Protein AF-A0A1I8BDV3-F1 (afdb_monomer_lite)

Foldseek 3Di:
DDPPFDWDDDPNDTDTPVFWDQWADFDDDDPPDTDTHGDTGGDDDDDPVCVVVCCVVPVVVVDD

Secondary structure (DSSP, 8-state):
-------EEETTEEE-GGG-EEEEEEEEEETTEEEEEEEEEPPPPPPHHHHHHHHHH-GGGG--

pLDDT: mean 77.61, std 19.13, range [34.81, 96.12]

Structure (mmCIF, N/CA/C/O backbone):
data_AF-A0A1I8BDV3-F1
#
_entry.id   AF-A0A1I8BDV3-F1
#
loop_
_atom_site.group_PDB
_atom_site.id
_atom_site.type_symbol
_atom_site.label_atom_id
_atom_site.label_alt_id
_atom_site.label_comp_id
_atom_site.label_asym_id
_atom_site.label_entity_id
_atom_site.label_seq_id
_atom_site.pdbx_PDB_ins_code
_atom_site.Cartn_x
_atom_site.Cartn_y
_atom_site.Cartn_z
_atom_site.occupancy
_atom_site.B_iso_or_equiv
_atom_site.auth_seq_id
_atom_site.auth_comp_id
_atom_site.auth_asym_id
_atom_site.auth_atom_id
_atom_site.pdbx_PDB_model_num
ATOM 1 N N . MET A 1 1 ? -26.966 3.167 -20.016 1.00 38.19 1 MET A N 1
ATOM 2 C CA . MET A 1 1 ? -26.184 3.141 -18.762 1.00 38.19 1 MET A CA 1
ATOM 3 C C . MET A 1 1 ? -25.944 1.675 -18.435 1.00 38.19 1 MET A C 1
ATOM 5 O O . MET A 1 1 ? -26.882 1.018 -18.010 1.00 38.19 1 MET A O 1
ATOM 9 N N . SER A 1 2 ? -24.769 1.126 -18.759 1.00 34.81 2 SER A N 1
ATOM 10 C CA . SER A 1 2 ? -24.463 -0.290 -18.497 1.00 34.81 2 SER A CA 1
ATOM 11 C C . SER A 1 2 ? -23.613 -0.393 -17.241 1.00 34.81 2 SER A C 1
ATOM 13 O O . SER A 1 2 ? -22.427 -0.076 -17.269 1.00 34.81 2 SER A O 1
ATOM 15 N N . SER A 1 3 ? -24.229 -0.816 -16.140 1.00 39.31 3 SER A N 1
ATOM 16 C CA . SER A 1 3 ? -23.526 -1.170 -14.910 1.00 39.31 3 SER A CA 1
ATOM 17 C C . SER A 1 3 ? -22.851 -2.528 -15.105 1.00 39.31 3 SER A C 1
ATOM 19 O O . SER A 1 3 ? -23.514 -3.564 -15.095 1.00 39.31 3 SER A O 1
ATOM 21 N N . PHE A 1 4 ? -21.532 -2.536 -15.307 1.00 46.47 4 PHE A N 1
ATOM 22 C CA . PHE A 1 4 ? -20.726 -3.757 -15.251 1.00 46.47 4 PHE A CA 1
ATOM 23 C C . PHE A 1 4 ? -20.569 -4.177 -13.789 1.00 46.47 4 PHE A C 1
ATOM 25 O O . PHE A 1 4 ? -19.611 -3.816 -13.113 1.00 46.47 4 PHE A O 1
ATOM 32 N N . HIS A 1 5 ? -21.545 -4.925 -13.280 1.00 48.22 5 HIS A N 1
ATOM 33 C CA . HIS A 1 5 ? -21.466 -5.527 -11.956 1.00 48.22 5 HIS A CA 1
ATOM 34 C C . HIS A 1 5 ? -20.660 -6.829 -12.058 1.00 48.22 5 HIS A C 1
ATOM 36 O O . HIS A 1 5 ? -21.216 -7.920 -12.187 1.00 48.22 5 HIS A O 1
ATOM 42 N N . SER A 1 6 ? -19.331 -6.711 -12.079 1.00 49.41 6 SER A N 1
ATOM 43 C CA . SER A 1 6 ? -18.441 -7.873 -12.123 1.00 49.41 6 SER A CA 1
ATOM 44 C C . SER A 1 6 ? -18.416 -8.537 -10.747 1.00 49.41 6 SER A C 1
ATOM 46 O O . SER A 1 6 ? -17.772 -8.052 -9.821 1.00 49.41 6 SER A O 1
ATOM 48 N N . SER A 1 7 ? -19.183 -9.617 -10.596 1.00 50.25 7 SER A N 1
ATOM 49 C CA . SER A 1 7 ? -19.190 -10.453 -9.392 1.00 50.25 7 SER A CA 1
ATOM 50 C C . SER A 1 7 ? -18.277 -11.650 -9.635 1.00 50.25 7 SER A C 1
ATOM 52 O O . SER A 1 7 ? -18.511 -12.407 -10.575 1.00 50.25 7 SER A O 1
ATOM 54 N N . PHE A 1 8 ? -17.261 -11.830 -8.795 1.00 56.75 8 PHE A N 1
ATOM 55 C CA . PHE A 1 8 ? -16.360 -12.981 -8.859 1.00 56.75 8 PHE A CA 1
ATOM 56 C C . PHE A 1 8 ? -16.632 -13.915 -7.674 1.00 56.75 8 PHE A C 1
ATOM 58 O O . PHE A 1 8 ? -16.976 -13.463 -6.579 1.00 56.75 8 PHE A O 1
ATOM 65 N N . LEU A 1 9 ? -16.537 -15.225 -7.910 1.00 43.88 9 LEU A N 1
ATOM 66 C CA . LEU A 1 9 ? -16.772 -16.261 -6.904 1.00 43.88 9 LEU A CA 1
ATOM 67 C C . LEU A 1 9 ? -15.433 -16.867 -6.481 1.00 43.88 9 LEU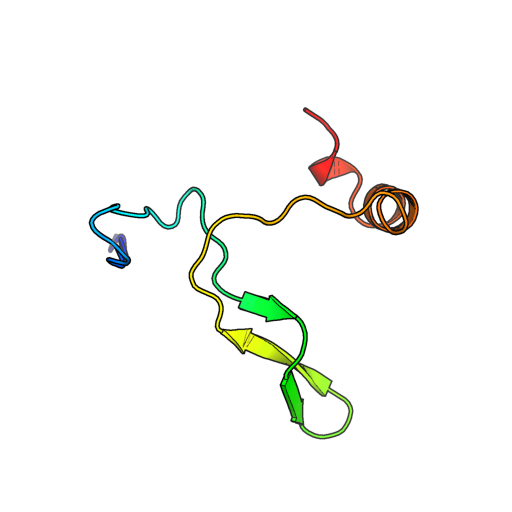 A C 1
ATOM 69 O O . LEU A 1 9 ? -14.789 -17.548 -7.273 1.00 43.88 9 LEU A O 1
ATOM 73 N N . PHE A 1 10 ? -15.063 -16.679 -5.216 1.00 47.56 10 PHE A N 1
ATOM 74 C CA . PHE A 1 10 ? -14.031 -17.466 -4.545 1.00 47.56 10 PHE A CA 1
ATOM 75 C C . PHE A 1 10 ? -14.635 -18.043 -3.256 1.00 47.56 10 PHE A C 1
ATOM 77 O O . PHE A 1 10 ? -15.228 -17.314 -2.467 1.00 47.56 10 PHE A O 1
ATOM 84 N N . ASN A 1 11 ? -14.515 -19.361 -3.054 1.00 49.50 11 ASN A N 1
ATOM 85 C CA . ASN A 1 11 ? -14.897 -20.063 -1.817 1.00 49.50 11 ASN A CA 1
ATOM 86 C C . ASN A 1 11 ? -16.327 -19.791 -1.294 1.00 49.50 11 ASN A C 1
ATOM 88 O O . ASN A 1 11 ? -16.509 -19.531 -0.110 1.00 49.50 11 ASN A O 1
ATOM 92 N N . ASN A 1 12 ? -17.352 -19.874 -2.155 1.00 52.16 12 ASN A N 1
ATOM 93 C CA . ASN A 1 12 ? -18.773 -19.686 -1.794 1.00 52.16 12 ASN A CA 1
ATOM 94 C C . ASN A 1 12 ? -19.149 -18.318 -1.184 1.00 52.16 12 ASN A C 1
ATOM 96 O O . ASN A 1 12 ? -20.299 -18.128 -0.789 1.00 52.16 12 ASN A O 1
ATOM 100 N N . GLU A 1 13 ? -18.246 -17.338 -1.174 1.00 51.44 13 GLU A N 1
ATOM 101 C CA . GLU A 1 13 ? -18.554 -15.964 -0.787 1.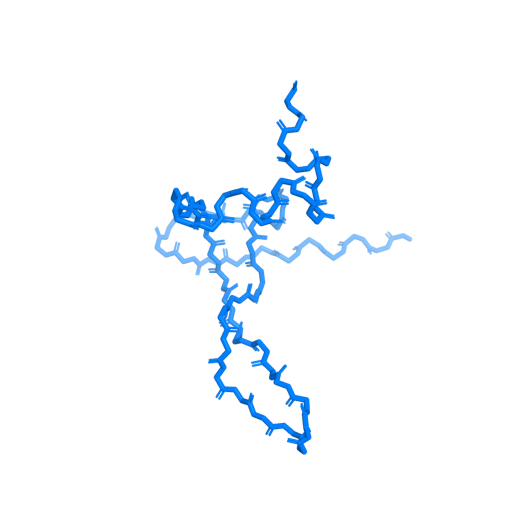00 51.44 13 GLU A CA 1
ATOM 102 C C . GLU A 1 13 ? -18.646 -15.089 -2.042 1.00 51.44 13 GLU A C 1
ATOM 104 O O . GLU A 1 13 ? -17.695 -14.940 -2.812 1.00 51.44 13 GLU A O 1
ATOM 109 N N . LYS A 1 14 ? -19.833 -14.524 -2.282 1.00 53.38 14 LYS A N 1
ATOM 110 C CA . LYS A 1 14 ? -20.075 -13.594 -3.388 1.00 53.38 14 LYS A CA 1
ATOM 111 C C . LYS A 1 14 ? -19.466 -12.242 -3.025 1.00 53.38 14 LYS A C 1
ATOM 113 O O . LYS A 1 14 ? -20.052 -11.500 -2.241 1.00 53.38 14 LYS A O 1
ATOM 118 N N . PHE A 1 15 ? -18.307 -11.926 -3.595 1.00 53.66 15 PHE A N 1
ATOM 119 C CA . PHE A 1 15 ? -17.640 -10.654 -3.349 1.00 53.66 15 PHE A CA 1
ATOM 120 C C . PHE A 1 15 ? -18.129 -9.605 -4.356 1.00 53.66 15 PHE A C 1
ATOM 122 O O . PHE A 1 15 ? -18.007 -9.794 -5.570 1.00 53.66 15 PHE A O 1
ATOM 129 N N . THR A 1 16 ? -18.731 -8.517 -3.874 1.00 52.88 16 THR A N 1
ATOM 130 C CA . THR A 1 16 ? -19.080 -7.373 -4.726 1.00 52.88 16 THR A CA 1
ATOM 131 C C . THR A 1 16 ? -17.859 -6.464 -4.852 1.00 52.88 16 THR A C 1
ATOM 133 O O . THR A 1 16 ? -17.117 -6.262 -3.890 1.00 52.88 16 THR A O 1
ATOM 136 N N . SER A 1 17 ? -17.622 -5.899 -6.041 1.00 53.69 17 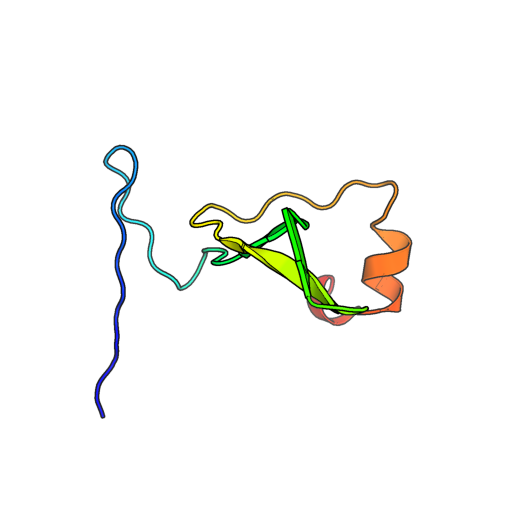SER A N 1
ATOM 137 C CA . SER A 1 17 ? -16.483 -4.994 -6.274 1.00 53.69 17 SER A CA 1
ATOM 138 C C . SER A 1 17 ? -16.523 -3.728 -5.407 1.00 53.69 17 SER A C 1
ATOM 140 O O . SER A 1 17 ? -15.561 -2.971 -5.396 1.00 53.69 17 SER A O 1
ATOM 142 N N . GLU A 1 18 ? -17.619 -3.491 -4.682 1.00 60.03 18 GLU A N 1
ATOM 143 C CA . GLU A 1 18 ? -17.789 -2.372 -3.753 1.00 60.03 18 GLU A CA 1
ATOM 144 C C . GLU A 1 18 ? -16.851 -2.443 -2.538 1.00 60.03 18 GLU A C 1
ATOM 146 O O . GLU A 1 18 ? -16.652 -1.434 -1.870 1.00 60.03 18 GLU A O 1
ATOM 151 N N . GLN A 1 19 ? -16.256 -3.604 -2.242 1.00 71.81 19 GLN A N 1
ATOM 152 C CA . GLN A 1 19 ? -15.412 -3.788 -1.053 1.00 71.81 19 GLN A CA 1
ATOM 153 C C . GLN A 1 19 ? -14.068 -4.461 -1.363 1.00 71.81 19 GLN A C 1
ATOM 155 O O . GLN A 1 19 ? -13.392 -4.923 -0.448 1.00 71.81 19 GLN A O 1
ATOM 160 N N . GLY A 1 20 ? 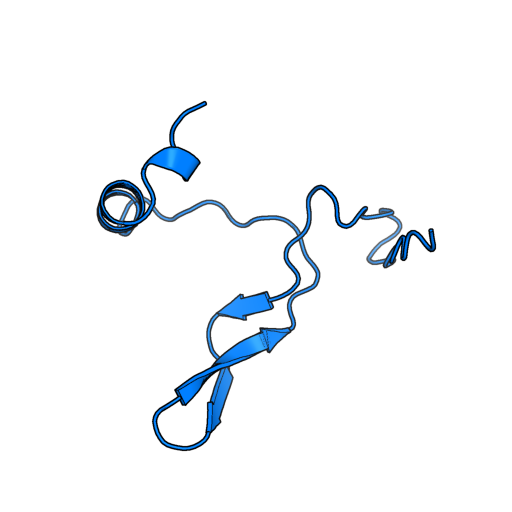-13.705 -4.607 -2.645 1.00 82.19 20 GLY A N 1
ATOM 161 C CA . GLY A 1 20 ? -12.657 -5.537 -3.088 1.00 82.19 20 GLY A CA 1
ATOM 162 C C . GLY A 1 20 ? -11.508 -4.855 -3.792 1.00 82.19 20 GLY A C 1
ATOM 163 O O . GLY A 1 20 ? -11.696 -3.879 -4.514 1.00 82.19 20 GLY A O 1
ATOM 164 N N . CYS A 1 21 ? -10.307 -5.389 -3.607 1.00 87.81 21 CYS A N 1
ATOM 165 C CA . CYS A 1 21 ? -9.152 -4.979 -4.386 1.00 87.81 21 CYS A CA 1
ATOM 166 C C . CYS A 1 21 ? -9.113 -5.775 -5.698 1.00 87.81 21 CYS A C 1
ATOM 168 O O . CYS A 1 21 ? -9.557 -6.921 -5.735 1.00 87.81 21 CYS A O 1
ATOM 170 N N . VAL A 1 22 ? -8.588 -5.150 -6.758 1.00 91.00 22 VAL A N 1
ATOM 171 C CA . VAL A 1 22 ? -8.348 -5.780 -8.075 1.00 91.00 22 VAL A CA 1
ATOM 172 C C . VAL A 1 22 ? -6.861 -6.018 -8.351 1.00 91.00 22 VAL A C 1
ATOM 174 O O . VAL A 1 22 ? -6.501 -6.821 -9.214 1.00 91.00 22 VAL A O 1
ATOM 177 N N . MET A 1 23 ? -5.987 -5.325 -7.613 1.00 93.62 23 MET A N 1
ATOM 178 C CA . MET A 1 23 ? -4.537 -5.440 -7.720 1.00 93.62 23 MET A CA 1
ATOM 179 C C . MET A 1 23 ? -3.850 -5.219 -6.367 1.00 93.62 23 MET A C 1
ATOM 181 O O . MET A 1 23 ? -4.353 -4.457 -5.539 1.00 93.62 23 MET A O 1
ATOM 185 N N . ARG A 1 24 ? -2.702 -5.869 -6.149 1.00 90.94 24 ARG A N 1
ATOM 186 C CA . ARG A 1 24 ? -1.875 -5.761 -4.933 1.00 90.94 24 ARG A CA 1
ATOM 187 C C . ARG A 1 24 ? -0.424 -6.142 -5.236 1.00 90.94 24 ARG A C 1
ATOM 189 O O . ARG A 1 24 ? -0.194 -6.971 -6.106 1.00 90.94 24 ARG A O 1
ATOM 196 N N . ASP A 1 25 ? 0.522 -5.578 -4.483 1.00 90.56 25 ASP A N 1
ATOM 197 C CA . ASP A 1 25 ? 1.970 -5.827 -4.592 1.00 90.56 25 ASP A CA 1
ATOM 198 C C . ASP A 1 25 ? 2.534 -5.614 -6.010 1.00 90.56 25 ASP A C 1
ATOM 200 O O . ASP A 1 25 ? 1.835 -5.145 -6.904 1.00 90.56 25 ASP A O 1
ATOM 204 N N . ILE A 1 26 ? 3.821 -5.915 -6.203 1.00 94.75 26 ILE A N 1
ATOM 205 C CA . ILE A 1 26 ? 4.531 -5.782 -7.479 1.00 94.75 26 ILE A CA 1
ATOM 206 C C . ILE A 1 26 ? 5.052 -7.158 -7.901 1.00 94.75 26 ILE A C 1
ATOM 208 O O . ILE A 1 26 ? 5.777 -7.792 -7.136 1.00 94.75 26 ILE A O 1
ATOM 212 N N . CYS A 1 27 ? 4.758 -7.586 -9.130 1.00 94.62 27 CYS A N 1
ATOM 213 C CA . CYS A 1 27 ? 5.285 -8.840 -9.706 1.00 94.62 27 CYS A CA 1
ATOM 214 C C . CYS A 1 27 ? 5.803 -8.708 -11.136 1.00 94.62 27 CYS A C 1
ATOM 216 O O . CYS A 1 27 ? 6.291 -9.691 -11.687 1.00 94.62 27 CYS A O 1
ATOM 218 N 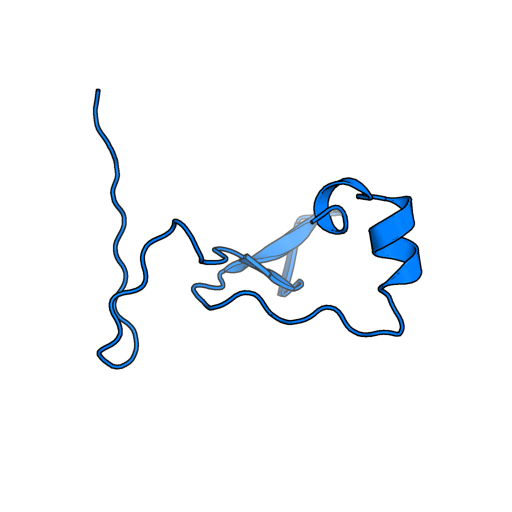N . GLY A 1 28 ? 5.722 -7.524 -11.739 1.00 93.75 28 GLY A N 1
ATOM 219 C CA . GLY A 1 28 ? 6.241 -7.286 -13.080 1.00 93.75 28 GLY A CA 1
ATOM 220 C C . GLY A 1 28 ? 7.034 -5.992 -13.166 1.00 93.75 28 GLY A C 1
ATOM 221 O O . GLY A 1 28 ? 6.917 -5.109 -12.310 1.00 93.75 28 GLY A O 1
ATOM 222 N N . ALA A 1 29 ? 7.824 -5.886 -14.226 1.00 94.81 29 ALA A N 1
ATOM 223 C CA . ALA A 1 29 ? 8.452 -4.650 -14.654 1.00 94.81 29 ALA A CA 1
ATOM 224 C C . ALA A 1 29 ? 8.348 -4.539 -16.179 1.00 94.81 29 ALA A C 1
ATOM 226 O O . ALA A 1 29 ? 8.495 -5.540 -16.880 1.00 94.81 29 ALA A O 1
ATOM 227 N N . ASP A 1 30 ? 8.089 -3.331 -16.667 1.00 94.25 30 ASP A N 1
ATOM 228 C CA . ASP A 1 30 ? 8.109 -2.975 -18.083 1.00 94.25 30 ASP A CA 1
ATOM 229 C C . ASP A 1 30 ? 8.941 -1.698 -18.241 1.00 94.25 30 ASP A C 1
ATOM 231 O O . ASP A 1 30 ? 8.506 -0.591 -17.908 1.00 94.25 30 ASP A O 1
ATOM 235 N N . GLY A 1 31 ? 10.208 -1.884 -18.617 1.00 93.06 31 GLY A N 1
ATOM 236 C CA . GLY A 1 31 ? 11.238 -0.857 -18.477 1.00 93.06 31 GLY A CA 1
ATOM 237 C C . GLY A 1 31 ? 11.411 -0.432 -17.013 1.00 93.06 31 GLY A C 1
ATOM 238 O O . GLY A 1 31 ? 11.606 -1.269 -16.134 1.00 93.06 31 GLY A O 1
ATOM 239 N N . GLU A 1 32 ? 11.306 0.873 -16.758 1.00 94.38 32 GLU A N 1
ATOM 240 C CA . GLU A 1 32 ? 11.388 1.474 -15.415 1.00 94.38 32 GLU A CA 1
ATOM 241 C C . GLU A 1 32 ? 10.055 1.412 -14.640 1.00 94.38 32 GLU A C 1
ATOM 243 O O . GLU A 1 32 ? 9.989 1.766 -13.461 1.00 94.38 32 GLU A O 1
ATOM 248 N N . LEU A 1 33 ? 8.963 0.981 -15.283 1.00 93.50 33 LEU A N 1
ATOM 249 C CA . LEU A 1 33 ? 7.647 0.917 -14.654 1.00 93.50 33 LEU A CA 1
ATOM 250 C C . LEU A 1 33 ? 7.462 -0.417 -13.937 1.00 93.50 33 LEU A C 1
ATOM 252 O O . LEU A 1 33 ? 7.613 -1.489 -14.521 1.00 93.50 33 LEU A O 1
ATOM 256 N N . ARG A 1 34 ? 7.069 -0.358 -12.664 1.00 96.12 34 ARG A N 1
ATOM 257 C CA . ARG A 1 34 ? 6.735 -1.539 -11.860 1.00 96.12 34 ARG A CA 1
ATOM 258 C C . ARG A 1 34 ? 5.239 -1.832 -11.971 1.00 96.12 34 ARG A C 1
ATOM 260 O O . ARG A 1 34 ? 4.424 -0.944 -11.745 1.00 96.12 34 ARG A O 1
ATOM 267 N N . GLN A 1 35 ? 4.886 -3.066 -12.325 1.00 95.06 35 GLN A N 1
ATOM 268 C CA . GLN A 1 35 ? 3.501 -3.487 -12.545 1.00 95.06 35 GLN A CA 1
ATOM 269 C C . GLN A 1 35 ? 2.921 -4.181 -11.312 1.00 95.06 35 GLN A C 1
ATOM 271 O O . GLN A 1 35 ? 3.554 -5.069 -10.725 1.00 95.06 35 GLN A O 1
ATOM 276 N N . ASN A 1 36 ? 1.690 -3.808 -10.963 1.00 95.00 36 ASN A N 1
ATOM 277 C CA . ASN A 1 36 ? 0.976 -4.423 -9.854 1.00 95.00 36 ASN A CA 1
ATOM 278 C C . ASN A 1 36 ? 0.456 -5.813 -10.229 1.00 95.00 36 ASN A C 1
ATOM 280 O O . ASN A 1 36 ? 0.071 -6.055 -11.374 1.00 95.00 36 ASN A O 1
ATOM 284 N N . CYS A 1 37 ? 0.378 -6.718 -9.255 1.00 92.94 37 CYS A N 1
ATOM 285 C CA . CYS A 1 37 ? -0.218 -8.029 -9.499 1.00 92.94 37 CYS A CA 1
ATOM 286 C C . CYS A 1 37 ? -1.727 -7.951 -9.503 1.00 92.94 37 CYS A C 1
ATOM 288 O O . CYS A 1 37 ? -2.313 -7.255 -8.676 1.00 92.94 37 CYS A O 1
ATOM 290 N N . ARG A 1 38 ? -2.363 -8.745 -10.368 1.00 93.19 38 ARG A N 1
ATOM 291 C CA . ARG A 1 38 ? -3.797 -9.009 -10.262 1.00 93.19 38 ARG A CA 1
ATOM 292 C C . ARG A 1 38 ? -4.083 -9.675 -8.917 1.00 93.19 38 ARG A C 1
ATOM 294 O O . ARG A 1 38 ? -3.454 -10.670 -8.565 1.00 93.19 38 ARG A O 1
ATOM 301 N N . TYR A 1 39 ? -5.023 -9.112 -8.175 1.00 88.62 39 TYR A N 1
ATOM 302 C CA . TYR A 1 39 ? -5.413 -9.573 -6.851 1.00 88.62 39 TYR A CA 1
ATOM 303 C C . TYR A 1 39 ? -6.902 -9.330 -6.688 1.00 88.62 39 TYR A C 1
ATOM 305 O O . TYR A 1 39 ? -7.311 -8.185 -6.604 1.00 88.62 39 TYR A O 1
ATOM 313 N N . GLU A 1 40 ? -7.700 -10.388 -6.644 1.00 88.38 40 GLU A N 1
ATOM 314 C CA . GLU A 1 40 ? -9.152 -10.298 -6.473 1.00 88.38 40 GLU A CA 1
ATOM 315 C C . GLU A 1 40 ? -9.499 -10.766 -5.061 1.00 88.38 40 GLU A C 1
ATOM 317 O O . GLU A 1 40 ? -9.788 -11.938 -4.828 1.00 88.38 40 GLU A O 1
ATOM 322 N N . GLY A 1 41 ? -9.380 -9.861 -4.090 1.00 86.38 41 GLY A N 1
ATOM 323 C CA . GLY A 1 41 ? -9.490 -10.222 -2.680 1.00 86.38 41 GLY A CA 1
ATOM 324 C C . GLY A 1 41 ? -9.872 -9.072 -1.758 1.00 86.38 41 GLY A C 1
ATOM 325 O O . GLY A 1 41 ? -10.098 -7.937 -2.186 1.00 86.38 41 GLY A O 1
ATOM 326 N N . ARG A 1 42 ? -9.966 -9.393 -0.465 1.00 87.94 42 ARG A N 1
ATOM 327 C CA . ARG A 1 42 ? -10.341 -8.443 0.589 1.00 87.94 42 ARG A CA 1
ATOM 328 C C . ARG A 1 42 ? -9.234 -7.399 0.808 1.00 87.94 42 ARG A C 1
ATOM 330 O O . ARG A 1 42 ? -8.058 -7.723 0.634 1.00 87.94 42 ARG A O 1
ATOM 337 N N . PRO A 1 43 ? -9.571 -6.174 1.246 1.00 86.75 43 PRO A N 1
ATOM 338 C CA . PRO A 1 43 ? -8.580 -5.193 1.659 1.00 86.75 43 PRO A CA 1
ATOM 339 C C . PRO A 1 43 ? -7.692 -5.768 2.761 1.00 86.75 43 PRO A C 1
ATOM 341 O O . PRO A 1 43 ? -8.176 -6.384 3.713 1.00 86.75 43 PRO A O 1
ATOM 344 N N . VAL A 1 44 ? -6.384 -5.569 2.624 1.00 86.12 44 VAL A N 1
ATOM 345 C CA . VAL A 1 44 ? -5.406 -6.024 3.614 1.00 86.12 44 VAL A CA 1
ATOM 346 C C . VAL A 1 44 ? -5.113 -4.870 4.574 1.00 86.12 44 VAL A C 1
ATOM 348 O O . VAL A 1 44 ? -4.853 -3.762 4.100 1.00 86.12 44 VAL A O 1
ATOM 351 N N . PRO A 1 45 ? -5.131 -5.097 5.901 1.00 86.44 45 PRO A N 1
ATOM 352 C CA . PRO A 1 45 ? -4.768 -4.072 6.872 1.00 86.44 45 PRO A CA 1
ATOM 353 C C . PRO A 1 45 ? -3.373 -3.502 6.604 1.00 86.44 45 PRO A C 1
ATOM 355 O O . PRO A 1 45 ? -2.434 -4.235 6.286 1.00 86.44 45 PRO A O 1
ATOM 358 N N . ILE A 1 46 ? -3.238 -2.186 6.754 1.00 85.12 46 ILE A N 1
ATOM 359 C CA . ILE A 1 46 ? -1.953 -1.501 6.613 1.00 85.12 46 ILE A CA 1
ATOM 360 C C . ILE A 1 46 ? -1.059 -1.892 7.793 1.00 85.12 46 ILE A C 1
ATOM 362 O O . ILE A 1 46 ? -1.501 -1.933 8.940 1.00 85.12 46 ILE A O 1
ATOM 366 N N . SER A 1 47 ? 0.209 -2.194 7.512 1.00 86.06 47 SER A N 1
ATOM 367 C CA . SER A 1 47 ? 1.192 -2.453 8.565 1.00 86.06 47 SER A CA 1
ATOM 368 C C . SER A 1 47 ? 1.555 -1.156 9.292 1.00 86.06 47 SER A C 1
ATOM 370 O O . SER A 1 47 ? 1.773 -0.123 8.659 1.00 86.06 47 SER A O 1
ATOM 372 N N . LEU A 1 48 ? 1.703 -1.228 10.618 1.00 80.44 48 LEU A N 1
ATOM 373 C CA . LEU A 1 48 ? 2.052 -0.082 11.470 1.00 80.44 48 LEU A CA 1
ATOM 374 C C . LEU A 1 48 ? 3.351 0.619 11.033 1.00 80.44 48 LEU A C 1
ATOM 376 O O . LEU A 1 48 ? 3.498 1.824 11.212 1.00 80.44 48 LEU A O 1
ATOM 380 N N . ASN A 1 49 ? 4.278 -0.118 10.411 1.00 86.12 49 ASN A N 1
ATOM 381 C CA . ASN A 1 49 ? 5.577 0.412 9.985 1.00 86.12 49 ASN A CA 1
ATOM 382 C C . ASN A 1 49 ? 5.485 1.391 8.803 1.00 86.12 49 ASN A C 1
ATOM 384 O O . ASN A 1 49 ? 6.391 2.194 8.611 1.00 86.12 49 ASN A O 1
ATOM 388 N N . VAL A 1 50 ? 4.407 1.325 8.019 1.00 87.44 50 VAL A N 1
ATOM 389 C CA . VAL A 1 50 ? 4.187 2.152 6.816 1.00 87.44 50 VAL A CA 1
ATOM 390 C C . VAL A 1 50 ? 2.990 3.089 6.971 1.00 87.44 50 VAL A C 1
ATOM 392 O O . VAL A 1 50 ? 2.740 3.940 6.124 1.00 87.44 50 VAL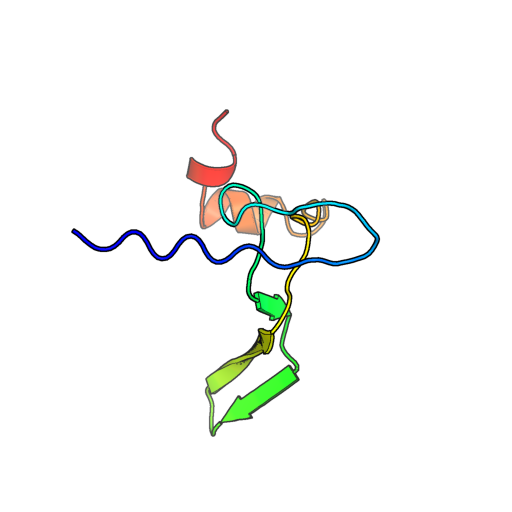 A O 1
ATOM 395 N N . GLU A 1 51 ? 2.251 2.978 8.075 1.00 88.94 51 GLU A N 1
ATOM 396 C CA . GLU A 1 51 ? 1.044 3.764 8.329 1.00 88.94 51 GLU A CA 1
ATOM 397 C C . GLU A 1 51 ? 1.306 5.274 8.307 1.00 88.94 51 GLU A C 1
ATOM 399 O O . GLU A 1 51 ? 0.503 6.026 7.759 1.00 88.94 51 GLU A O 1
ATOM 404 N N . LYS A 1 52 ? 2.440 5.721 8.864 1.00 91.06 52 LYS A N 1
ATOM 405 C CA . LYS A 1 52 ? 2.821 7.139 8.853 1.00 91.06 52 LYS A CA 1
ATOM 406 C C . LYS A 1 52 ? 2.962 7.670 7.424 1.00 91.06 52 LYS A C 1
ATOM 408 O O . LYS A 1 52 ? 2.374 8.692 7.100 1.00 91.06 52 LYS A O 1
ATOM 413 N N . GLU A 1 53 ? 3.690 6.949 6.576 1.00 92.88 53 GLU A N 1
ATOM 414 C CA . GLU A 1 53 ? 3.895 7.326 5.175 1.00 92.88 53 GLU A CA 1
ATOM 415 C C . GLU A 1 53 ? 2.561 7.392 4.422 1.00 92.88 53 GLU A C 1
ATOM 417 O O . GLU A 1 53 ? 2.277 8.367 3.728 1.00 92.88 53 GLU A O 1
ATOM 422 N N . TYR A 1 54 ? 1.686 6.406 4.629 1.00 90.50 54 TYR A N 1
ATOM 423 C CA . TYR A 1 54 ? 0.362 6.412 4.015 1.00 90.50 54 TYR A CA 1
ATOM 424 C C . TYR A 1 54 ? -0.533 7.551 4.518 1.00 90.50 54 TYR A C 1
ATOM 426 O O . TYR A 1 54 ? -1.299 8.099 3.726 1.00 90.50 54 TYR A O 1
ATOM 434 N N . LYS A 1 55 ? -0.447 7.930 5.798 1.00 91.31 55 LYS A N 1
ATOM 435 C CA . LYS A 1 55 ? -1.173 9.085 6.353 1.00 91.31 55 LYS A CA 1
ATOM 436 C C . LYS A 1 55 ? -0.699 10.406 5.756 1.00 91.31 55 LYS A C 1
ATOM 438 O O . LYS A 1 55 ? -1.534 11.272 5.506 1.00 91.31 55 LYS A O 1
ATOM 443 N N . ASP A 1 56 ? 0.602 10.538 5.511 1.00 93.00 56 ASP A N 1
ATOM 444 C CA . ASP A 1 56 ? 1.191 11.736 4.912 1.00 93.00 56 ASP A CA 1
ATOM 445 C C . ASP A 1 56 ? 0.809 11.860 3.423 1.00 93.00 56 ASP A C 1
ATOM 447 O O . ASP A 1 56 ? 0.457 12.947 2.964 1.00 93.00 56 ASP A O 1
ATOM 451 N N . LEU A 1 57 ? 0.814 10.749 2.674 1.00 93.56 57 LEU A N 1
ATOM 452 C CA . LEU A 1 57 ? 0.475 10.725 1.243 1.00 93.56 57 LEU A CA 1
ATOM 453 C C . LEU A 1 57 ? -1.034 10.797 0.972 1.00 93.56 57 LEU A C 1
ATOM 455 O O . LEU A 1 57 ? -1.477 11.485 0.052 1.00 93.56 57 LEU A O 1
ATOM 459 N N . CYS A 1 58 ? -1.826 10.063 1.753 1.00 90.38 58 CYS A N 1
ATOM 460 C CA . CYS A 1 58 ? -3.251 9.842 1.514 1.00 90.38 58 CYS A CA 1
ATOM 461 C C . CYS A 1 58 ? -4.076 10.030 2.801 1.00 90.38 58 CYS A C 1
ATOM 463 O O . CYS A 1 58 ? -4.759 9.097 3.241 1.00 90.38 58 CYS A O 1
ATOM 465 N N . PRO A 1 59 ? -4.077 11.228 3.413 1.00 91.12 59 PRO A N 1
ATOM 466 C CA . PRO A 1 59 ? -4.746 11.473 4.693 1.00 91.12 59 PRO A CA 1
ATOM 467 C C . PRO A 1 59 ? -6.255 11.189 4.660 1.00 91.12 59 PRO A C 1
ATOM 469 O O . PRO A 1 59 ? -6.843 10.842 5.682 1.00 91.12 59 PRO A O 1
ATOM 472 N N . GLN A 1 60 ? -6.899 11.308 3.497 1.00 90.25 60 GLN A N 1
ATOM 473 C CA . GLN A 1 60 ? -8.321 11.018 3.301 1.00 90.25 60 GLN A CA 1
ATOM 474 C C . GLN A 1 60 ? -8.685 9.547 3.534 1.00 90.25 60 GLN A C 1
ATOM 476 O O . GLN A 1 60 ? -9.825 9.269 3.879 1.00 90.25 60 GLN A O 1
ATOM 481 N N . LEU A 1 61 ? -7.735 8.615 3.389 1.00 84.56 61 LEU A N 1
ATOM 482 C CA . LEU A 1 61 ? -7.977 7.189 3.642 1.00 84.56 61 LEU A CA 1
ATOM 483 C C . LEU A 1 61 ? -8.035 6.855 5.140 1.00 84.56 61 LEU A C 1
ATOM 485 O O . LEU A 1 61 ? -8.486 5.776 5.509 1.00 84.56 61 LEU A O 1
ATOM 489 N N . PHE A 1 62 ? -7.589 7.777 5.998 1.00 85.38 62 PHE A N 1
ATOM 490 C CA . PHE A 1 62 ? -7.540 7.611 7.454 1.00 85.38 62 PHE A CA 1
ATOM 491 C C . PHE A 1 62 ? -8.559 8.483 8.191 1.00 85.38 62 PHE A C 1
ATOM 493 O O . PHE A 1 62 ? -8.631 8.440 9.419 1.00 85.38 62 PHE A O 1
ATOM 500 N N . LYS A 1 63 ? -9.335 9.287 7.459 1.00 75.81 63 LYS A N 1
ATOM 501 C CA . LYS A 1 63 ? -10.443 10.065 8.011 1.00 75.81 63 LYS A CA 1
ATOM 502 C C . LYS A 1 63 ? -11.708 9.213 7.923 1.00 75.81 63 LYS A C 1
ATOM 504 O O . LYS A 1 63 ? -12.304 9.121 6.855 1.00 75.81 63 LYS A O 1
ATOM 509 N N . GLY A 1 64 ? -12.039 8.557 9.034 1.00 57.22 64 GLY A N 1
ATOM 510 C CA . GLY A 1 64 ? -13.352 7.952 9.276 1.00 57.22 64 GLY A CA 1
ATOM 511 C C . GLY A 1 64 ? -14.343 8.995 9.760 1.00 57.22 64 GLY A C 1
ATOM 512 O O . GLY A 1 64 ? -13.931 9.819 10.609 1.00 57.22 64 GLY A O 1
#

Organism: Meloidogyne hapla (NCBI:txid6305)

Radius of gyration: 15.19 Å; chains: 1; bounding box: 38×32×30 Å

Sequence (64 aa):
MSSFHSSFLFNNEKFTSEQGCVMRDICGADGELRQNCRYEGRPVPISLNVEKEYKDLCPQLFKG